Protein AF-A0A3D2UM58-F1 (afdb_monomer_lite)

Sequence (54 aa):
MKILHFADAHIDMANYGKHDPASGLPLRVLDFLKSLDTIVDTAIQQKVDMVIFA

Secondary structure (DSSP, 8-state):
--EEEE----GGGGGSSPBPTTT-SBHHHHHHHHHHHHHHHHHHHTT-SEEEE-

Radius of gyration: 13.74 Å; chains: 1; bounding box: 27×16×36 Å

Structure (mmCIF, N/CA/C/O backbone):
data_AF-A0A3D2UM58-F1
#
_entry.id   AF-A0A3D2UM58-F1
#
loop_
_atom_site.group_PDB
_atom_site.id
_atom_site.type_symbol
_atom_site.label_atom_id
_atom_site.label_alt_id
_atom_site.label_comp_id
_atom_site.label_asym_id
_atom_site.label_entity_id
_atom_site.label_seq_id
_atom_site.pdbx_PDB_ins_code
_atom_site.Cartn_x
_atom_site.Cartn_y
_atom_site.Cartn_z
_atom_site.occupancy
_atom_site.B_iso_or_equiv
_atom_site.auth_seq_id
_atom_site.auth_comp_id
_atom_site.auth_asym_id
_atom_site.auth_atom_id
_atom_site.pdbx_PDB_model_num
ATOM 1 N N . MET A 1 1 ? -12.112 2.895 18.546 1.00 84.81 1 MET A N 1
ATOM 2 C CA . MET A 1 1 ? -12.070 2.426 17.153 1.00 84.81 1 MET A CA 1
ATOM 3 C C . MET A 1 1 ? -10.932 3.143 16.451 1.00 84.81 1 MET A C 1
ATOM 5 O O . MET A 1 1 ? -10.934 4.371 16.442 1.00 84.81 1 MET A O 1
ATOM 9 N N . LYS A 1 2 ? -9.931 2.410 15.969 1.00 92.88 2 LYS A N 1
ATOM 10 C CA . LYS A 1 2 ? -8.766 2.930 15.250 1.00 92.88 2 LYS A CA 1
ATOM 11 C C . LYS A 1 2 ? -8.950 2.636 13.763 1.00 92.88 2 LYS A C 1
ATOM 13 O O . LYS A 1 2 ? -9.135 1.484 13.387 1.00 92.88 2 LYS A O 1
ATOM 18 N N . ILE A 1 3 ? -8.906 3.676 12.937 1.00 94.31 3 ILE A N 1
ATOM 19 C CA . ILE A 1 3 ? -9.133 3.583 11.492 1.00 94.31 3 ILE A CA 1
ATOM 20 C C . ILE A 1 3 ? -7.865 4.035 10.777 1.00 94.31 3 ILE A C 1
ATOM 22 O O . ILE A 1 3 ? -7.285 5.057 11.150 1.00 94.31 3 ILE A O 1
ATOM 26 N N . LEU A 1 4 ? -7.458 3.288 9.754 1.00 95.12 4 LEU A N 1
ATOM 27 C CA . LEU A 1 4 ?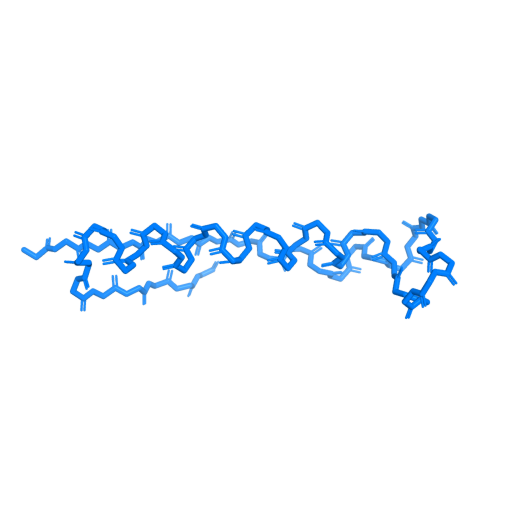 -6.443 3.715 8.797 1.00 95.12 4 LEU A CA 1
ATOM 28 C C . LEU A 1 4 ? -7.134 4.060 7.478 1.00 95.12 4 LEU A C 1
ATOM 30 O O . LEU A 1 4 ? -7.891 3.257 6.943 1.00 95.12 4 LEU A O 1
ATOM 34 N N . HIS A 1 5 ? -6.876 5.254 6.958 1.00 93.94 5 HIS A N 1
ATOM 35 C CA . HIS A 1 5 ? -7.395 5.705 5.672 1.00 93.94 5 HIS A CA 1
ATOM 36 C C . HIS A 1 5 ? -6.229 6.117 4.780 1.00 93.94 5 HIS A C 1
ATOM 38 O O . HIS A 1 5 ? -5.385 6.908 5.207 1.00 93.94 5 HIS A O 1
ATOM 44 N N . PHE A 1 6 ? -6.184 5.578 3.567 1.00 91.50 6 PHE A N 1
ATOM 45 C CA . PHE A 1 6 ? -5.225 5.974 2.542 1.00 91.50 6 PHE A CA 1
ATOM 46 C C . PHE A 1 6 ? -5.956 6.182 1.218 1.00 91.50 6 PHE A C 1
ATOM 48 O O . PHE A 1 6 ? -7.011 5.593 0.991 1.00 91.50 6 PHE A O 1
ATOM 55 N N . ALA A 1 7 ? -5.390 7.029 0.369 1.00 87.69 7 ALA A N 1
ATOM 56 C CA . ALA A 1 7 ? -6.001 7.422 -0.887 1.00 87.69 7 ALA A CA 1
ATOM 57 C C . ALA A 1 7 ? -4.977 7.463 -2.020 1.00 87.69 7 ALA A C 1
A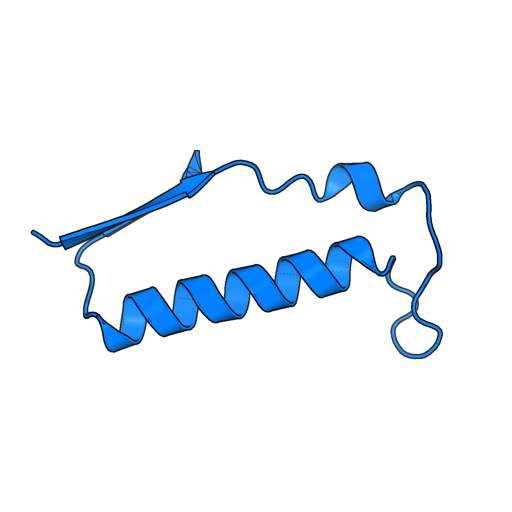TOM 59 O O . ALA A 1 7 ? -3.767 7.437 -1.768 1.00 87.69 7 ALA A O 1
ATOM 60 N N . ASP A 1 8 ? -5.475 7.569 -3.253 1.00 71.81 8 ASP A N 1
ATOM 61 C CA . ASP A 1 8 ? -4.681 7.978 -4.417 1.00 71.81 8 ASP A CA 1
ATOM 62 C C . ASP A 1 8 ? -3.521 7.034 -4.790 1.00 71.81 8 ASP A C 1
ATOM 64 O O . ASP A 1 8 ? -2.359 7.426 -4.963 1.00 71.81 8 ASP A O 1
ATOM 68 N N . ALA A 1 9 ? -3.860 5.764 -5.021 1.00 66.12 9 ALA A N 1
ATOM 69 C CA . ALA A 1 9 ? -2.982 4.794 -5.669 1.00 66.12 9 ALA A CA 1
ATOM 70 C C . ALA A 1 9 ? -2.840 5.106 -7.174 1.00 66.12 9 ALA A C 1
ATOM 72 O O . ALA A 1 9 ? -3.424 4.428 -8.016 1.00 66.12 9 ALA A O 1
ATOM 73 N N . HIS A 1 10 ? -2.069 6.140 -7.531 1.00 71.81 10 HIS A N 1
ATOM 74 C CA . HIS A 1 10 ? -1.804 6.562 -8.919 1.00 71.81 10 HIS A CA 1
ATOM 75 C C . HIS A 1 10 ? -0.901 5.573 -9.691 1.00 71.81 10 HIS A C 1
ATOM 77 O O . HIS A 1 10 ? 0.137 5.947 -10.251 1.00 71.81 10 HIS A O 1
ATOM 83 N N . ILE A 1 11 ? -1.286 4.296 -9.716 1.00 66.94 11 ILE A N 1
ATOM 84 C CA . ILE A 1 11 ? -0.614 3.212 -10.441 1.00 66.94 11 ILE A CA 1
ATOM 85 C C . ILE A 1 11 ? -0.629 3.486 -11.948 1.00 66.94 11 ILE A C 1
ATOM 87 O O . ILE A 1 11 ? 0.352 3.199 -12.626 1.00 66.94 11 ILE A O 1
ATOM 91 N N . ASP A 1 12 ? -1.677 4.125 -12.467 1.00 60.94 12 ASP A N 1
ATOM 92 C CA . ASP A 1 12 ? -1.852 4.367 -13.906 1.00 60.94 12 ASP A CA 1
ATOM 93 C C . ASP A 1 12 ? -0.853 5.369 -14.516 1.00 60.94 12 ASP A C 1
ATOM 95 O O . ASP A 1 12 ? -0.659 5.390 -15.733 1.00 60.94 12 ASP A O 1
ATOM 99 N N . MET A 1 13 ? -0.129 6.151 -13.701 1.00 59.69 13 MET A N 1
ATOM 100 C CA . MET A 1 13 ? 0.995 6.968 -14.195 1.00 59.69 13 MET A CA 1
ATOM 101 C C . MET A 1 13 ? 2.242 6.131 -14.546 1.00 59.69 13 MET A C 1
ATOM 103 O O . MET A 1 13 ? 3.256 6.679 -14.976 1.00 59.69 13 MET A O 1
ATOM 107 N N . ALA A 1 14 ? 2.186 4.806 -14.389 1.00 61.28 14 ALA A N 1
ATOM 108 C CA . ALA A 1 14 ? 3.279 3.883 -14.677 1.00 61.28 14 ALA A CA 1
ATOM 109 C C . ALA A 1 14 ? 3.619 3.722 -16.171 1.00 61.28 14 ALA A C 1
ATOM 111 O O . ALA A 1 14 ? 4.663 3.157 -16.486 1.00 61.28 14 ALA A O 1
ATOM 112 N N . ASN A 1 15 ? 2.789 4.230 -17.089 1.00 59.53 15 ASN A N 1
ATOM 113 C CA . ASN A 1 15 ? 3.005 4.089 -18.536 1.00 59.53 15 ASN A CA 1
ATOM 114 C C . ASN A 1 15 ? 4.202 4.893 -19.081 1.00 59.53 15 ASN A C 1
ATOM 116 O O . ASN A 1 15 ? 4.639 4.649 -20.205 1.00 59.53 15 ASN A O 1
ATOM 120 N N . TYR A 1 16 ? 4.752 5.832 -18.304 1.00 60.00 16 TYR A N 1
ATOM 121 C CA . TYR A 1 16 ? 5.932 6.611 -18.679 1.00 60.00 16 TYR A CA 1
ATOM 122 C C . TYR A 1 16 ? 7.016 6.481 -17.607 1.00 60.00 16 TYR A C 1
ATOM 124 O O . TYR A 1 16 ? 6.859 6.948 -16.481 1.00 60.00 16 TYR A O 1
ATOM 132 N N . GLY A 1 17 ? 8.145 5.859 -17.950 1.00 70.50 17 GLY A N 1
ATOM 133 C CA . GLY A 1 17 ? 9.277 5.738 -17.033 1.00 70.50 17 GLY A CA 1
ATOM 134 C C . GLY A 1 17 ? 10.195 4.562 -17.340 1.00 70.50 17 GLY A C 1
ATOM 135 O O . GLY A 1 17 ? 9.981 3.799 -18.277 1.00 70.50 17 GLY A O 1
ATOM 136 N N . LYS A 1 18 ? 11.252 4.422 -16.535 1.00 79.38 18 LYS A N 1
ATOM 137 C CA . LYS A 1 18 ? 12.144 3.259 -16.592 1.00 79.38 18 LYS A CA 1
ATOM 138 C C . LYS A 1 18 ? 11.423 2.030 -16.038 1.00 79.38 18 LYS A C 1
ATOM 140 O O . LYS A 1 18 ? 10.718 2.120 -15.031 1.00 79.38 18 LYS A O 1
ATOM 145 N N . HIS A 1 19 ? 11.635 0.892 -16.685 1.00 88.00 19 HIS A N 1
ATOM 146 C CA . HIS A 1 19 ? 11.233 -0.406 -16.159 1.00 88.00 19 HIS A CA 1
ATOM 147 C C . HIS A 1 19 ? 12.371 -0.990 -15.331 1.00 88.00 19 HIS A C 1
ATOM 149 O O . HIS A 1 19 ? 13.549 -0.777 -15.632 1.00 88.00 19 HIS A O 1
ATOM 155 N N . ASP A 1 20 ? 12.009 -1.722 -14.290 1.00 85.75 20 ASP A N 1
ATOM 156 C CA . ASP A 1 20 ? 12.957 -2.540 -13.559 1.00 85.75 20 ASP A CA 1
ATOM 157 C C . ASP A 1 20 ? 13.360 -3.752 -14.421 1.00 85.75 20 ASP A C 1
ATOM 159 O O . ASP A 1 20 ? 12.490 -4.498 -14.873 1.00 85.75 20 ASP A O 1
ATOM 163 N N . PRO A 1 21 ? 14.659 -3.971 -14.684 1.00 85.44 21 PRO A N 1
ATOM 164 C CA . PRO A 1 21 ? 15.113 -5.030 -15.583 1.00 85.44 21 PRO A CA 1
ATOM 165 C C . PRO A 1 21 ? 14.933 -6.445 -15.018 1.00 85.44 21 PRO A C 1
ATOM 167 O O . PRO A 1 21 ? 14.967 -7.400 -15.790 1.00 85.44 21 PRO A O 1
ATOM 170 N N . ALA A 1 22 ? 14.757 -6.603 -13.702 1.00 91.69 22 ALA A N 1
ATOM 171 C CA . ALA A 1 22 ? 14.567 -7.912 -13.080 1.00 91.69 22 ALA A CA 1
ATOM 172 C C . ALA A 1 22 ? 13.104 -8.381 -13.148 1.00 91.69 22 ALA A C 1
ATOM 174 O O . ALA A 1 22 ? 12.844 -9.540 -13.466 1.00 91.69 22 ALA A O 1
ATOM 175 N N . SER A 1 23 ? 12.153 -7.489 -12.860 1.00 87.56 23 SER A N 1
ATOM 176 C CA . SER A 1 23 ? 10.712 -7.791 -12.831 1.00 87.56 23 SER A CA 1
ATOM 177 C C . SER A 1 23 ? 9.974 -7.445 -14.126 1.00 87.56 23 SER A C 1
ATOM 179 O O . SER A 1 23 ? 8.871 -7.938 -14.354 1.00 87.56 23 SER A O 1
ATOM 181 N N . GLY A 1 24 ? 10.547 -6.577 -14.965 1.00 86.69 24 GLY A N 1
ATOM 182 C CA . GLY A 1 24 ? 9.897 -6.036 -16.161 1.00 86.69 24 GLY A CA 1
ATOM 183 C C . GLY A 1 24 ? 8.785 -5.023 -15.867 1.00 86.69 24 GLY A C 1
ATOM 184 O O . GLY A 1 24 ? 8.184 -4.497 -16.805 1.00 86.69 24 GLY A O 1
ATOM 185 N N . LEU A 1 25 ? 8.512 -4.729 -14.592 1.00 87.12 25 LEU A N 1
ATOM 186 C CA . LEU A 1 25 ? 7.479 -3.787 -14.176 1.00 87.12 25 LEU A CA 1
ATOM 187 C C . LEU A 1 25 ? 7.996 -2.341 -14.240 1.00 87.12 25 LEU A C 1
ATOM 189 O O . LEU A 1 25 ? 9.181 -2.093 -13.990 1.00 87.12 25 L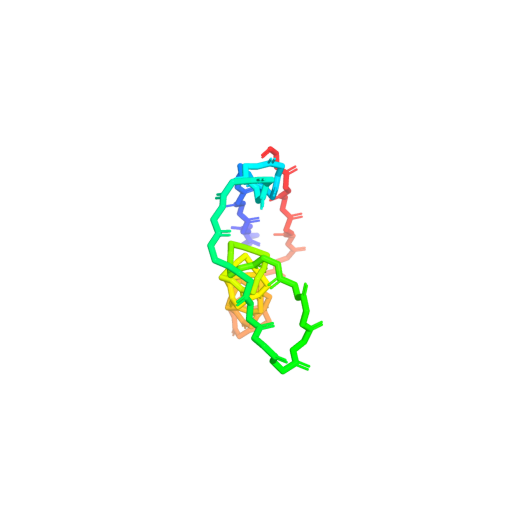EU A O 1
ATOM 193 N N . PRO A 1 26 ? 7.129 -1.350 -14.511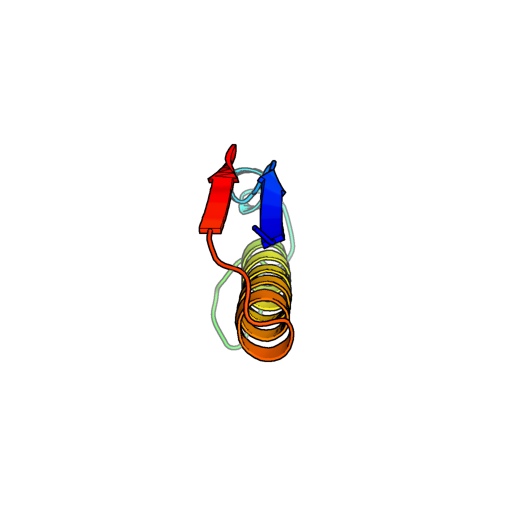 1.00 88.38 26 PRO A N 1
ATOM 194 C CA . PRO A 1 26 ? 7.492 0.048 -14.329 1.00 88.38 26 PRO A CA 1
ATOM 195 C C . PRO A 1 26 ? 7.899 0.314 -12.876 1.00 88.38 26 PRO A C 1
ATOM 197 O O . PRO A 1 26 ? 7.221 -0.133 -11.949 1.00 88.38 26 PRO A O 1
ATOM 200 N N . LEU A 1 27 ? 8.961 1.097 -12.653 1.00 86.38 27 LEU A N 1
ATOM 201 C CA . LEU A 1 27 ? 9.450 1.400 -11.296 1.00 86.38 27 LEU A CA 1
ATOM 202 C C . LEU A 1 27 ? 8.356 1.967 -10.377 1.00 86.38 27 LEU A C 1
ATOM 204 O O . LEU A 1 27 ? 8.297 1.642 -9.197 1.00 86.38 27 LEU A O 1
ATOM 208 N N . ARG A 1 28 ? 7.429 2.745 -10.944 1.00 83.81 28 ARG A N 1
ATOM 209 C CA . ARG A 1 28 ? 6.274 3.311 -10.236 1.00 83.81 28 ARG A CA 1
ATOM 210 C C . ARG A 1 28 ? 5.349 2.252 -9.634 1.00 83.81 28 ARG A C 1
ATOM 212 O O . ARG A 1 28 ? 4.787 2.483 -8.568 1.00 83.81 28 ARG A O 1
ATOM 219 N N . VAL A 1 29 ? 5.208 1.100 -10.291 1.00 86.31 29 VAL A N 1
ATOM 220 C CA . VAL A 1 29 ? 4.441 -0.035 -9.758 1.00 86.31 29 VAL A CA 1
ATOM 221 C C . VAL A 1 29 ? 5.161 -0.620 -8.547 1.00 86.31 29 VAL A C 1
ATOM 223 O O . VAL A 1 29 ? 4.530 -0.871 -7.525 1.00 86.31 29 VAL A O 1
ATOM 226 N N . LEU A 1 30 ? 6.486 -0.774 -8.619 1.00 88.31 30 LEU A N 1
ATOM 227 C CA . LEU A 1 30 ? 7.278 -1.279 -7.494 1.00 88.31 30 LEU A CA 1
ATOM 228 C C . LEU A 1 30 ? 7.230 -0.338 -6.282 1.00 88.31 30 LEU A C 1
ATOM 230 O O . LEU A 1 30 ? 7.105 -0.805 -5.152 1.00 88.31 30 LEU A O 1
ATOM 234 N N . ASP A 1 31 ? 7.294 0.976 -6.505 1.00 88.00 31 ASP A N 1
ATOM 235 C CA . ASP A 1 31 ? 7.191 1.978 -5.437 1.00 88.00 31 ASP A CA 1
ATOM 236 C C . ASP A 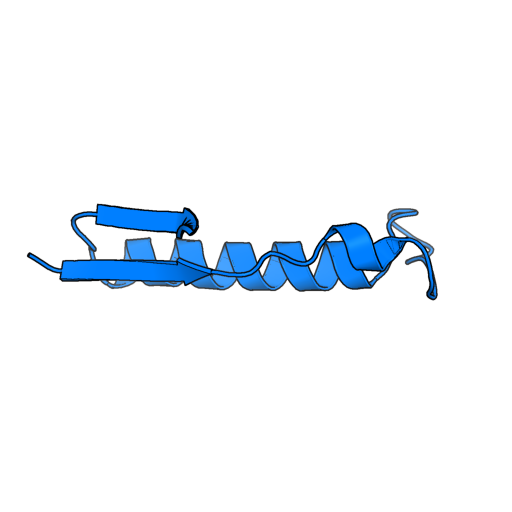1 31 ? 5.809 1.963 -4.769 1.00 88.00 31 ASP A C 1
ATOM 238 O O . ASP A 1 31 ? 5.701 2.076 -3.542 1.00 88.00 31 ASP A O 1
ATOM 242 N N . PHE A 1 32 ? 4.751 1.780 -5.565 1.00 88.25 32 PHE A N 1
ATOM 243 C CA . PHE A 1 32 ? 3.400 1.614 -5.043 1.00 88.25 32 PHE A CA 1
ATOM 244 C C . PHE A 1 32 ? 3.287 0.358 -4.173 1.00 88.25 32 PHE A C 1
ATOM 246 O O . PHE A 1 32 ? 2.816 0.457 -3.042 1.00 88.25 32 PHE A O 1
ATOM 253 N N . LEU A 1 33 ? 3.757 -0.797 -4.657 1.00 90.44 33 LEU A N 1
ATOM 254 C CA . LEU A 1 33 ? 3.689 -2.056 -3.908 1.00 90.44 33 LEU A CA 1
ATOM 255 C C . LEU A 1 33 ? 4.432 -1.959 -2.569 1.00 90.44 33 LEU A C 1
ATOM 257 O O . LEU A 1 33 ? 3.871 -2.313 -1.539 1.00 90.44 33 LEU A O 1
ATOM 261 N N . LYS A 1 34 ? 5.631 -1.361 -2.551 1.00 92.44 34 LYS A N 1
ATOM 262 C CA . LYS A 1 34 ? 6.376 -1.106 -1.302 1.00 92.44 34 LYS A CA 1
ATOM 263 C C . LYS A 1 34 ? 5.614 -0.205 -0.328 1.00 92.44 34 LYS A C 1
ATOM 265 O O . LYS A 1 34 ? 5.662 -0.402 0.888 1.00 92.44 34 LYS A O 1
ATOM 270 N N . SER A 1 35 ? 4.937 0.814 -0.851 1.00 92.38 35 SER A N 1
ATOM 271 C CA . SER A 1 35 ? 4.123 1.716 -0.032 1.00 92.38 35 SER A CA 1
ATOM 272 C C . SER A 1 35 ? 2.899 0.992 0.531 1.00 92.38 35 SER A C 1
ATOM 274 O O . SER A 1 35 ? 2.572 1.170 1.704 1.00 92.38 35 SER A O 1
ATOM 276 N N . LEU A 1 36 ? 2.262 0.133 -0.269 1.00 93.81 36 LEU A N 1
ATOM 277 C CA . LEU A 1 36 ? 1.142 -0.697 0.165 1.00 93.81 36 LEU A CA 1
ATOM 278 C C . LEU A 1 36 ? 1.566 -1.680 1.263 1.00 93.81 36 LEU A C 1
ATOM 280 O O . LEU A 1 36 ? 0.878 -1.760 2.279 1.00 93.81 36 LEU A O 1
ATOM 284 N N . ASP A 1 37 ? 2.717 -2.340 1.115 1.00 95.88 37 ASP A N 1
ATOM 285 C CA . ASP A 1 37 ? 3.283 -3.218 2.149 1.00 95.88 37 ASP A CA 1
ATOM 286 C C . ASP A 1 37 ? 3.463 -2.457 3.469 1.00 95.88 37 ASP A C 1
ATOM 288 O O . ASP A 1 37 ? 3.020 -2.904 4.524 1.00 95.88 37 ASP A O 1
ATOM 292 N N . THR A 1 38 ? 4.005 -1.237 3.401 1.00 96.12 38 THR A N 1
ATOM 293 C CA . THR A 1 38 ? 4.196 -0.381 4.583 1.00 96.12 38 THR A CA 1
ATOM 294 C C . THR A 1 38 ? 2.866 -0.028 5.259 1.00 96.12 38 THR A C 1
ATOM 296 O O . THR A 1 38 ? 2.765 -0.026 6.490 1.00 96.12 38 THR A O 1
ATOM 299 N N . ILE A 1 39 ? 1.830 0.276 4.472 1.00 95.25 39 ILE A N 1
ATOM 300 C CA . ILE A 1 39 ? 0.487 0.585 4.982 1.00 95.25 39 ILE A CA 1
ATOM 301 C C . ILE A 1 39 ? -0.117 -0.639 5.679 1.00 95.25 39 ILE A C 1
ATOM 303 O O . ILE A 1 39 ? -0.644 -0.514 6.789 1.00 95.25 39 ILE A O 1
ATOM 307 N N . VAL A 1 40 ? -0.018 -1.814 5.056 1.00 95.81 40 VAL A N 1
ATOM 308 C CA . VAL A 1 40 ? -0.533 -3.077 5.600 1.00 95.81 40 VAL A CA 1
ATOM 309 C C . VAL A 1 40 ? 0.194 -3.447 6.892 1.00 95.81 40 VAL A C 1
ATOM 311 O O . VAL A 1 40 ? -0.458 -3.713 7.905 1.00 95.81 40 VAL A O 1
ATOM 314 N N . ASP A 1 41 ? 1.523 -3.375 6.906 1.00 98.00 41 ASP A N 1
ATOM 315 C CA . ASP A 1 41 ? 2.326 -3.638 8.101 1.00 98.00 41 ASP A CA 1
ATOM 316 C C . ASP A 1 41 ? 1.954 -2.688 9.242 1.00 98.00 41 ASP A C 1
ATOM 318 O O . ASP A 1 41 ? 1.772 -3.111 10.388 1.00 98.00 41 ASP A O 1
ATOM 322 N N . THR A 1 42 ? 1.762 -1.406 8.929 1.00 97.25 42 THR A N 1
ATOM 323 C CA . THR A 1 42 ? 1.329 -0.403 9.909 1.00 97.25 42 THR A CA 1
ATOM 324 C C . THR A 1 42 ? -0.053 -0.737 10.467 1.00 97.25 42 THR A C 1
ATOM 326 O O . THR A 1 42 ? -0.252 -0.679 11.683 1.00 97.25 42 THR A O 1
ATOM 329 N N . ALA A 1 43 ? -1.006 -1.120 9.612 1.00 97.38 43 ALA A N 1
ATOM 330 C CA . ALA A 1 43 ? -2.354 -1.506 10.022 1.00 97.38 43 ALA A CA 1
ATOM 331 C C . ALA A 1 43 ? -2.328 -2.682 11.016 1.00 97.38 43 ALA A C 1
ATOM 333 O O . ALA A 1 43 ? -2.985 -2.630 12.063 1.00 97.38 43 ALA A O 1
ATOM 334 N N . ILE A 1 44 ? -1.515 -3.702 10.722 1.00 97.50 44 ILE A N 1
ATOM 335 C CA . ILE A 1 44 ? -1.341 -4.893 11.562 1.00 97.50 44 ILE A CA 1
ATOM 336 C C . ILE A 1 44 ? -0.686 -4.522 12.897 1.00 97.50 44 ILE A C 1
ATOM 338 O O . ILE A 1 44 ? -1.236 -4.822 13.960 1.00 97.50 44 ILE A O 1
ATOM 342 N N . GLN A 1 45 ? 0.461 -3.836 12.866 1.00 98.19 45 GLN A N 1
ATOM 343 C CA . GLN A 1 45 ? 1.207 -3.458 14.073 1.00 98.19 45 GLN A CA 1
ATOM 344 C C . GLN A 1 45 ? 0.374 -2.580 15.008 1.00 98.19 45 GLN A C 1
ATOM 346 O O . GLN A 1 45 ? 0.406 -2.741 16.230 1.00 98.19 45 GLN A O 1
ATOM 351 N N . GLN A 1 46 ? -0.402 -1.661 14.434 1.00 97.19 46 GLN A N 1
ATOM 352 C CA . GLN A 1 46 ? -1.240 -0.740 15.191 1.00 97.19 46 GLN A CA 1
ATOM 353 C C . GLN A 1 46 ? -2.574 -1.345 15.628 1.00 97.19 46 GLN A C 1
ATOM 355 O O . GLN A 1 46 ? -3.283 -0.678 16.393 1.00 97.19 46 GLN A O 1
ATOM 360 N N . LYS A 1 47 ? -2.898 -2.573 15.196 1.00 97.12 47 LYS A N 1
ATOM 361 C CA . LYS A 1 47 ? -4.173 -3.255 15.459 1.00 97.12 47 LYS A CA 1
ATOM 362 C C . LYS A 1 47 ? -5.359 -2.350 15.119 1.00 97.12 47 LYS A C 1
ATOM 364 O O . LYS A 1 47 ? -6.166 -2.018 15.986 1.00 97.12 47 LYS A O 1
ATOM 369 N N . VAL A 1 48 ? -5.389 -1.852 13.883 1.00 97.56 48 VAL A N 1
ATOM 370 C CA . VAL A 1 48 ? -6.510 -1.031 13.407 1.00 97.56 48 VAL A CA 1
ATOM 371 C C . VAL A 1 48 ? -7.763 -1.894 13.262 1.00 97.56 48 VAL A C 1
ATOM 373 O O . VAL A 1 48 ? -7.677 -3.063 12.898 1.00 97.56 48 VAL A O 1
ATOM 376 N N . ASP A 1 49 ? -8.924 -1.313 13.542 1.00 97.62 49 ASP A N 1
ATOM 377 C CA . ASP A 1 49 ? -10.215 -2.004 13.459 1.00 97.62 49 ASP A CA 1
ATOM 378 C C . ASP A 1 49 ? -10.770 -1.996 12.026 1.00 97.62 49 ASP A C 1
ATOM 380 O O . ASP A 1 49 ? -11.590 -2.836 11.663 1.00 97.62 49 ASP A O 1
ATOM 384 N N . MET A 1 50 ? 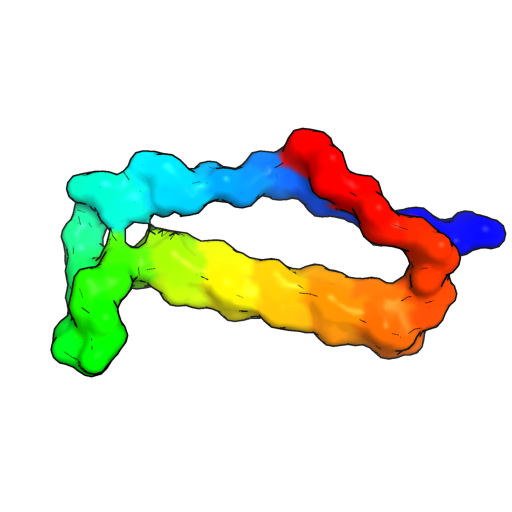-10.350 -1.021 11.213 1.00 95.31 50 MET A N 1
ATOM 385 C CA . MET A 1 50 ? -10.829 -0.838 9.846 1.00 95.31 50 MET A CA 1
ATOM 386 C C . MET A 1 50 ? -9.797 -0.104 8.988 1.00 95.31 50 MET A C 1
ATOM 388 O O . MET A 1 50 ? -9.150 0.841 9.449 1.00 95.31 50 MET A O 1
ATOM 392 N N . VAL A 1 51 ? -9.695 -0.521 7.726 1.00 95.19 51 VAL A N 1
ATOM 393 C CA . VAL A 1 51 ? -8.939 0.173 6.680 1.00 95.19 51 VAL A CA 1
ATOM 394 C C . VAL A 1 51 ? -9.914 0.665 5.617 1.00 95.19 51 VAL A C 1
ATOM 396 O O . VAL A 1 51 ? -10.771 -0.098 5.172 1.00 95.19 51 VAL A O 1
ATOM 399 N N . ILE A 1 52 ? -9.788 1.929 5.223 1.00 93.69 52 ILE A N 1
ATOM 400 C CA . ILE A 1 52 ? -10.581 2.542 4.155 1.00 93.69 52 ILE A CA 1
ATOM 401 C C . ILE A 1 52 ? -9.627 2.975 3.040 1.00 93.69 52 ILE A C 1
ATOM 403 O O . ILE A 1 52 ? -8.578 3.564 3.309 1.00 93.69 52 ILE A O 1
ATOM 407 N N . PHE A 1 53 ? -10.014 2.679 1.804 1.00 90.75 53 PHE A N 1
ATOM 408 C CA . PHE A 1 53 ? -9.351 3.122 0.584 1.00 90.75 53 PHE A CA 1
ATOM 409 C C . PHE A 1 53 ? -10.313 4.024 -0.197 1.00 90.75 53 PHE A C 1
ATOM 411 O O . PHE A 1 53 ? -11.464 3.619 -0.394 1.00 90.75 53 PHE A O 1
ATOM 418 N N . ALA A 1 54 ? -9.866 5.219 -0.595 1.00 84.69 54 ALA A N 1
ATOM 419 C CA . ALA A 1 54 ? -10.675 6.199 -1.329 1.00 84.69 54 ALA A CA 1
ATOM 420 C C . ALA A 1 54 ? -9.899 6.910 -2.442 1.00 84.69 54 ALA A C 1
ATOM 422 O O . ALA A 1 54 ? -8.664 7.062 -2.311 1.00 84.69 54 ALA A O 1
#

Foldseek 3Di:
DAEAEDEDLVLVVQPDADADPVPRGRVSNVVSVVVVVVSVVCCVVVVGPYYYYD

pLDDT: mean 86.66, std 11.46, range [59.53, 98.19]